Protein AF-A0AAN0J265-F1 (afdb_monomer_lite)

Radius of gyration: 25.92 Å; chains: 1; bounding box: 65×31×53 Å

Sequence (120 aa):
MATSAWNEHSVPGQGIPNERMLRATHVAPIDPNILPETEVAVQQMESLGSHLTRFSPFGQDPLEGHGHFCRQRDEQFEARFPNYDDFFHSVANSDFTLFRQGLLYTIEITRHLELQLNNT

Secondary structure (DSSP, 8-state):
-PPPPGGGSPBTTTB-HHHHHHHH--PPPPPGGGSPPHHHHHHHHHHTT----PPP-TT--TTTT-HHHHHHHHHHHHHH---HHHHHHHHHTT--HHHHHHHHHHHHHHHHHHHHHTT-

pLDDT: mean 89.52, std 9.41, range [42.75, 98.12]

Foldseek 3Di:
DDDDDPQQDQDPPHGRNVVVCVVPPPDDDDDPV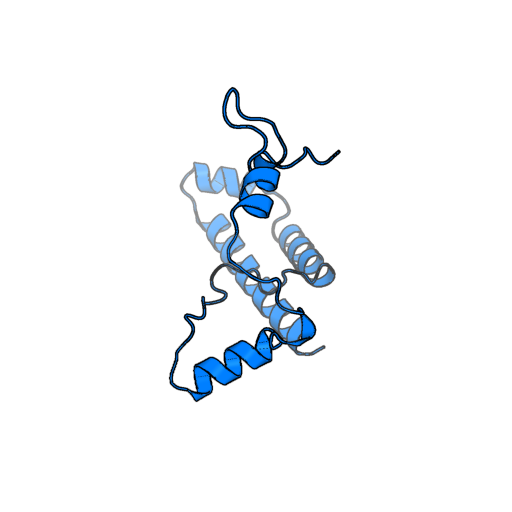VDDDPVVVQVVCVVVVHDDDDDDCVPPQLCPPVVVLVVVLVVVLCVVPVDPVVCVVCVVVVNCPVVVVSVVSSVVSSVVSSVVVVVD

Structure (mmCIF, N/CA/C/O backbone):
data_AF-A0AAN0J265-F1
#
_entry.id   AF-A0AAN0J265-F1
#
loop_
_atom_site.group_PDB
_atom_site.id
_atom_site.type_symbol
_atom_site.label_atom_id
_atom_site.label_alt_id
_atom_site.label_comp_id
_atom_site.label_asym_id
_atom_site.label_entity_id
_atom_site.label_seq_id
_atom_site.pdbx_PDB_ins_code
_atom_site.Cartn_x
_atom_site.Cartn_y
_atom_site.Cartn_z
_atom_site.occupancy
_atom_site.B_iso_or_equiv
_atom_site.auth_seq_id
_atom_site.auth_comp_id
_atom_site.auth_asym_id
_atom_site.auth_atom_id
_atom_site.pdbx_PDB_model_num
ATOM 1 N N . MET A 1 1 ? -26.293 15.003 -5.722 1.00 42.75 1 MET A N 1
ATOM 2 C CA . MET A 1 1 ? -27.631 14.715 -5.162 1.00 42.75 1 MET A CA 1
ATOM 3 C C . MET A 1 1 ? -27.681 13.229 -4.863 1.00 42.75 1 MET A C 1
ATOM 5 O O . MET A 1 1 ? -27.505 12.455 -5.793 1.00 42.75 1 MET A O 1
ATOM 9 N N . ALA A 1 2 ? -27.801 12.837 -3.595 1.00 52.84 2 ALA A N 1
ATOM 10 C CA . ALA A 1 2 ? -27.962 11.431 -3.230 1.00 52.84 2 ALA A CA 1
ATOM 11 C C . ALA A 1 2 ? -29.388 10.993 -3.595 1.00 52.84 2 ALA A C 1
ATOM 13 O O . ALA A 1 2 ? -30.346 11.682 -3.251 1.00 52.84 2 ALA A O 1
ATOM 14 N N . THR A 1 3 ? -29.528 9.901 -4.342 1.00 57.88 3 THR A N 1
ATOM 15 C CA . THR A 1 3 ? -30.828 9.276 -4.609 1.00 57.88 3 THR A CA 1
ATOM 16 C C . THR A 1 3 ? -31.368 8.668 -3.320 1.00 57.88 3 THR A C 1
ATOM 18 O O . THR A 1 3 ? -30.621 7.989 -2.612 1.00 57.88 3 THR A O 1
ATOM 21 N N . SER A 1 4 ? -32.646 8.901 -3.024 1.00 74.44 4 SER A N 1
ATOM 22 C CA . SER A 1 4 ? -33.359 8.278 -1.904 1.00 74.44 4 SER A CA 1
ATOM 23 C C . SER A 1 4 ? -33.243 6.753 -1.965 1.00 74.44 4 SER A C 1
ATOM 25 O O . SER A 1 4 ? -33.206 6.155 -3.047 1.00 74.44 4 SER A O 1
ATOM 27 N N . ALA A 1 5 ? -33.166 6.109 -0.799 1.00 80.56 5 ALA A N 1
ATOM 28 C CA . ALA A 1 5 ? -33.044 4.660 -0.721 1.00 80.56 5 ALA A CA 1
ATOM 29 C C . ALA A 1 5 ? -34.259 3.975 -1.372 1.00 80.56 5 ALA A C 1
ATOM 31 O O . ALA A 1 5 ? -35.390 4.455 -1.292 1.00 80.56 5 ALA A O 1
ATOM 32 N N . TRP A 1 6 ? -34.056 2.811 -1.993 1.00 85.12 6 TRP A N 1
ATOM 33 C CA . TRP A 1 6 ? -35.131 2.064 -2.665 1.00 85.12 6 TRP A CA 1
ATOM 34 C C . TRP A 1 6 ? -36.344 1.810 -1.744 1.00 85.12 6 TRP A C 1
ATOM 36 O O . TRP A 1 6 ? -37.485 1.949 -2.177 1.00 85.12 6 TRP A O 1
ATOM 46 N N . ASN A 1 7 ? -36.101 1.575 -0.449 1.00 89.00 7 ASN A N 1
ATOM 47 C CA . ASN A 1 7 ? -37.129 1.332 0.574 1.00 89.00 7 ASN A CA 1
ATOM 48 C C . ASN A 1 7 ? -38.038 2.535 0.894 1.00 89.00 7 ASN A C 1
ATOM 50 O O . ASN A 1 7 ? -39.036 2.374 1.601 1.00 89.00 7 ASN A O 1
ATOM 54 N N . GLU A 1 8 ? -37.702 3.728 0.405 1.00 91.31 8 GLU A N 1
ATOM 55 C CA . GLU A 1 8 ? -38.525 4.937 0.541 1.00 91.31 8 GLU A CA 1
ATOM 56 C C . GLU A 1 8 ? -39.572 5.060 -0.574 1.00 91.31 8 GLU A C 1
ATOM 58 O O . GLU A 1 8 ? -40.461 5.905 -0.505 1.00 91.31 8 GLU A O 1
ATOM 63 N N . HIS A 1 9 ? -39.504 4.200 -1.593 1.00 90.00 9 HIS A N 1
ATOM 64 C CA . HIS A 1 9 ? -40.399 4.246 -2.740 1.00 90.00 9 HIS A CA 1
ATOM 65 C C . HIS A 1 9 ? -41.571 3.274 -2.577 1.00 90.00 9 HIS A C 1
ATOM 67 O O . HIS A 1 9 ? -41.444 2.183 -2.021 1.00 90.00 9 HIS A O 1
ATOM 73 N N . SER A 1 10 ? -42.738 3.673 -3.084 1.00 91.00 10 SER A N 1
ATOM 74 C CA . SER A 1 10 ? -43.950 2.856 -3.016 1.00 91.00 10 SER A CA 1
ATOM 75 C C . SER A 1 10 ? -43.865 1.654 -3.955 1.00 91.00 10 SER A C 1
ATOM 77 O O . SER A 1 10 ? -43.592 1.801 -5.147 1.00 91.00 10 SER A O 1
ATOM 79 N N . VAL A 1 11 ? -44.155 0.466 -3.426 1.00 89.25 11 VAL A N 1
ATOM 80 C CA . VAL A 1 11 ? -44.305 -0.763 -4.208 1.00 89.25 11 VAL A CA 1
ATOM 81 C C . VAL A 1 11 ? -45.790 -0.938 -4.569 1.00 89.25 11 VAL A C 1
ATOM 83 O O . VAL A 1 11 ? -46.638 -0.922 -3.666 1.00 89.25 11 VAL A O 1
ATOM 86 N N . PRO A 1 12 ? -46.148 -1.119 -5.858 1.00 92.31 12 PRO A N 1
ATOM 87 C CA . PRO A 1 12 ? -47.539 -1.250 -6.292 1.00 92.31 12 PRO A CA 1
ATOM 88 C C . PRO A 1 12 ? -48.312 -2.319 -5.510 1.00 92.31 12 PRO A C 1
ATOM 90 O O . PRO A 1 12 ? -47.866 -3.456 -5.374 1.00 92.31 12 PRO A O 1
ATOM 93 N N . GLY A 1 13 ? -49.472 -1.941 -4.967 1.00 90.06 13 GLY A N 1
ATOM 94 C CA . GLY A 1 13 ? -50.330 -2.833 -4.175 1.00 90.06 13 GLY A CA 1
ATOM 95 C C . GLY A 1 13 ? -49.775 -3.234 -2.802 1.00 90.06 13 GLY A C 1
ATOM 96 O O . GLY A 1 13 ? -50.425 -3.991 -2.089 1.00 90.06 13 GLY A O 1
ATOM 97 N N . GLN A 1 14 ? -48.593 -2.746 -2.420 1.00 87.94 14 GLN A N 1
ATOM 98 C CA . GLN A 1 14 ? -47.916 -3.095 -1.170 1.00 87.94 14 GLN A CA 1
ATOM 99 C C . GLN A 1 14 ? -47.639 -1.861 -0.296 1.00 87.94 14 GLN A C 1
ATOM 101 O O . GLN A 1 14 ? -47.642 -1.991 0.924 1.00 87.94 14 GLN A O 1
ATOM 106 N N . GLY A 1 15 ? -47.458 -0.672 -0.884 1.00 91.06 15 GLY A N 1
ATOM 107 C CA . GLY A 1 15 ? -47.125 0.570 -0.173 1.00 91.06 15 GLY A CA 1
ATOM 108 C C . GLY A 1 15 ? -45.615 0.768 0.009 1.00 91.06 15 GLY A C 1
ATOM 109 O O . GLY A 1 15 ? -44.819 0.085 -0.634 1.00 91.06 15 GLY A O 1
ATOM 110 N N . ILE A 1 16 ? -45.211 1.70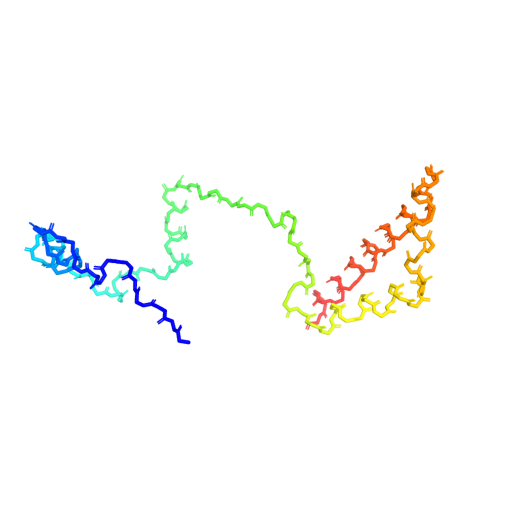7 0.871 1.00 94.75 16 ILE A N 1
ATOM 111 C CA . ILE A 1 16 ? -43.795 2.049 1.100 1.00 94.75 16 ILE A CA 1
ATOM 112 C C . ILE A 1 16 ? -43.176 1.081 2.128 1.00 94.75 16 ILE A C 1
ATOM 114 O O . ILE A 1 16 ? -43.673 1.007 3.258 1.00 94.75 16 ILE A O 1
ATOM 118 N N . PRO A 1 17 ? -42.098 0.346 1.789 1.00 92.19 17 PRO A N 1
ATOM 119 C CA . PRO A 1 17 ? -41.473 -0.635 2.678 1.00 92.19 17 PRO A CA 1
ATOM 120 C C . PRO A 1 17 ? -41.119 -0.099 4.071 1.00 92.19 17 PRO A C 1
ATOM 122 O O . PRO A 1 17 ? -41.494 -0.723 5.066 1.00 92.19 17 PRO A O 1
ATOM 125 N N . ASN A 1 18 ? -40.484 1.074 4.165 1.00 89.94 18 ASN A N 1
ATOM 126 C CA . ASN A 1 18 ? -40.127 1.675 5.456 1.00 89.94 18 ASN A CA 1
ATOM 127 C C . ASN A 1 18 ? -41.359 1.964 6.332 1.00 89.94 18 ASN A C 1
ATOM 129 O O . ASN A 1 18 ? -41.357 1.666 7.524 1.00 89.94 18 ASN A O 1
ATOM 133 N N . GLU A 1 19 ? -42.454 2.465 5.755 1.00 91.25 19 GLU A N 1
ATOM 134 C CA . GLU A 1 19 ? -43.689 2.716 6.510 1.00 91.25 19 GLU A CA 1
ATOM 135 C C . GLU A 1 19 ? -44.361 1.428 6.988 1.00 91.25 19 GLU A C 1
ATOM 137 O O . GLU A 1 19 ? -45.034 1.409 8.019 1.00 91.25 19 GLU A O 1
ATOM 142 N N . ARG A 1 20 ? -44.250 0.345 6.214 1.00 89.06 20 ARG A N 1
ATOM 143 C CA . ARG A 1 20 ? -44.775 -0.963 6.622 1.00 89.06 20 ARG A CA 1
ATOM 144 C C . ARG A 1 20 ? -43.949 -1.552 7.750 1.00 89.06 20 ARG A C 1
ATOM 146 O O . ARG A 1 20 ? -44.531 -2.047 8.707 1.00 89.06 20 ARG A O 1
ATOM 153 N N . MET A 1 21 ? -42.622 -1.462 7.651 1.00 86.69 21 MET A N 1
ATOM 154 C CA . MET A 1 21 ? -41.709 -1.861 8.718 1.00 86.69 21 MET A CA 1
ATOM 155 C C . MET A 1 21 ? -42.045 -1.111 10.009 1.00 86.69 21 MET A C 1
ATOM 157 O O . MET A 1 21 ? -42.244 -1.752 11.030 1.00 86.69 21 MET A O 1
ATOM 161 N N . LEU A 1 22 ? -42.206 0.215 9.968 1.00 84.00 22 LEU A N 1
ATOM 162 C CA . LEU A 1 22 ? -42.564 1.006 11.153 1.00 84.00 22 LEU A CA 1
ATOM 163 C C . LEU A 1 22 ? -43.914 0.605 11.769 1.00 84.00 22 LEU A C 1
ATOM 165 O O . LEU A 1 22 ? -44.078 0.678 12.981 1.00 84.00 22 LEU A O 1
ATOM 169 N N . ARG A 1 23 ? -44.878 0.166 10.951 1.00 84.88 23 ARG A N 1
ATOM 170 C CA . ARG A 1 23 ? -46.204 -0.276 11.417 1.00 84.88 23 ARG A CA 1
ATOM 171 C C . ARG A 1 23 ? -46.236 -1.710 11.948 1.00 84.88 23 ARG A C 1
ATOM 173 O O . ARG A 1 23 ? -47.099 -2.020 12.761 1.00 84.88 23 ARG A O 1
ATOM 180 N N . ALA A 1 24 ? -45.356 -2.579 11.455 1.00 84.00 24 ALA A N 1
ATOM 181 C CA . ALA A 1 24 ? -45.347 -4.011 11.764 1.00 84.00 24 ALA A CA 1
ATOM 182 C C . ALA A 1 24 ? -44.156 -4.445 12.633 1.00 84.00 24 ALA A C 1
ATOM 184 O O . ALA A 1 24 ? -44.063 -5.611 13.012 1.00 84.00 24 ALA A O 1
ATOM 185 N N . THR A 1 25 ? -43.225 -3.539 12.930 1.00 79.69 25 THR A N 1
ATOM 186 C CA . THR A 1 25 ? -42.089 -3.842 13.794 1.00 79.69 25 THR A CA 1
ATOM 187 C C . THR A 1 25 ? -42.573 -4.052 15.224 1.00 79.69 25 THR A C 1
ATOM 189 O O . THR A 1 25 ? -43.232 -3.202 15.817 1.00 79.69 25 THR A O 1
ATOM 192 N N . HIS A 1 26 ? -42.227 -5.204 15.789 1.00 79.75 26 HIS A N 1
ATOM 193 C CA . HIS A 1 26 ? -42.398 -5.498 17.213 1.00 79.75 26 HIS A CA 1
ATOM 194 C C . HIS A 1 26 ? -41.120 -5.194 18.008 1.00 79.75 26 HIS A C 1
ATOM 196 O O . HIS A 1 26 ? -40.932 -5.701 19.112 1.00 79.75 26 HIS A O 1
ATOM 202 N N . VAL A 1 27 ? -40.221 -4.392 17.434 1.00 75.88 27 VAL A N 1
ATOM 203 C CA . VAL A 1 27 ? -38.940 -4.025 18.034 1.00 75.88 27 VAL A CA 1
ATOM 204 C C . VAL A 1 27 ? -39.058 -2.616 18.605 1.00 75.88 27 VAL A C 1
ATOM 206 O O . VAL A 1 27 ? -39.429 -1.684 17.891 1.00 75.88 27 VAL A O 1
ATOM 209 N N . ALA A 1 28 ? -38.749 -2.455 19.890 1.00 78.38 28 ALA A N 1
ATOM 210 C CA . ALA A 1 28 ? -38.643 -1.139 20.507 1.00 78.38 28 ALA A CA 1
ATOM 211 C C . ALA A 1 28 ? -37.295 -0.497 20.127 1.00 78.38 28 ALA A C 1
ATOM 213 O O . ALA A 1 28 ? -36.278 -1.198 20.136 1.00 78.38 28 ALA A O 1
ATOM 214 N N . PRO A 1 29 ? -37.252 0.808 19.807 1.00 72.81 29 PRO A N 1
ATOM 215 C CA . PRO A 1 29 ? -35.985 1.508 19.655 1.00 72.81 29 PRO A CA 1
ATOM 216 C C . PRO A 1 29 ? -35.218 1.454 20.980 1.00 72.81 29 PRO A C 1
ATOM 218 O O . PRO A 1 29 ? -35.780 1.710 22.045 1.00 72.81 29 PRO A O 1
ATOM 221 N N . ILE A 1 30 ? -33.939 1.097 20.905 1.00 79.94 30 ILE A N 1
ATOM 222 C CA . ILE A 1 30 ? -33.024 1.121 22.047 1.00 79.94 30 ILE A CA 1
ATOM 223 C C . ILE A 1 30 ? -32.334 2.484 22.037 1.00 79.94 30 ILE A C 1
ATOM 225 O O . ILE A 1 30 ? -31.956 2.976 20.972 1.00 79.94 30 ILE A O 1
ATOM 229 N N . ASP A 1 31 ? -32.195 3.104 23.208 1.00 82.62 31 ASP A N 1
ATOM 230 C CA . ASP A 1 31 ? -31.387 4.314 23.349 1.00 82.62 31 ASP A CA 1
ATOM 231 C C . ASP A 1 31 ? -29.939 3.988 22.935 1.00 82.62 31 ASP A C 1
ATOM 233 O O . ASP A 1 31 ? -29.352 3.061 23.501 1.00 82.62 31 ASP A O 1
ATOM 237 N N . PRO A 1 32 ? -29.351 4.710 21.963 1.00 75.88 32 PRO A N 1
ATOM 238 C CA . PRO A 1 32 ? -27.975 4.483 21.536 1.00 75.88 32 PRO A CA 1
ATOM 239 C C . PRO A 1 32 ? -26.972 4.493 22.695 1.00 75.88 32 PRO A C 1
ATOM 241 O O . PRO A 1 32 ? -25.998 3.753 22.645 1.00 75.88 32 PRO A O 1
ATOM 244 N N . ASN A 1 33 ? -27.242 5.252 23.764 1.00 83.81 33 ASN A N 1
ATOM 245 C CA . ASN A 1 33 ? -26.384 5.324 24.950 1.00 83.81 33 ASN A CA 1
ATOM 246 C C . ASN A 1 33 ? -26.390 4.039 25.799 1.00 83.81 33 ASN A C 1
ATOM 248 O O . ASN A 1 33 ? -25.576 3.902 26.710 1.00 83.81 33 ASN A O 1
ATOM 252 N N . ILE A 1 34 ? -27.323 3.112 25.550 1.00 86.81 34 ILE A N 1
ATOM 253 C CA . ILE A 1 34 ? -27.364 1.796 26.207 1.00 86.81 34 ILE A CA 1
ATOM 254 C C . ILE A 1 34 ? -26.392 0.824 25.528 1.00 86.81 34 ILE A C 1
ATOM 256 O O . ILE A 1 34 ? -25.953 -0.144 26.152 1.00 86.81 34 ILE A O 1
ATOM 260 N N . LEU A 1 35 ? -26.060 1.054 24.255 1.00 84.56 35 LEU A N 1
ATOM 261 C CA . LEU A 1 35 ? -25.118 0.204 23.545 1.00 84.56 35 LEU A CA 1
ATOM 262 C C . LEU A 1 35 ? -23.686 0.563 23.963 1.00 84.56 35 LEU A C 1
ATOM 264 O O . LEU A 1 35 ? -23.342 1.743 24.023 1.00 84.56 35 LEU A O 1
ATOM 268 N N . PRO A 1 36 ? -22.838 -0.435 24.259 1.00 86.19 36 PRO A N 1
ATOM 269 C CA . PRO A 1 36 ? -21.425 -0.178 24.474 1.00 86.19 36 PRO A CA 1
ATOM 270 C C . PRO A 1 36 ? -20.783 0.349 23.188 1.00 86.19 36 PRO A C 1
ATOM 272 O O . PRO A 1 36 ? -21.132 -0.082 22.087 1.00 86.19 36 PRO A O 1
ATOM 275 N N . GLU A 1 37 ? -19.794 1.228 23.346 1.00 87.56 37 GLU A N 1
ATOM 276 C CA . GLU A 1 37 ? -18.881 1.586 22.259 1.00 87.56 37 GLU A CA 1
ATOM 277 C C . GLU A 1 37 ? -18.221 0.331 21.679 1.00 87.56 37 GLU A C 1
ATOM 279 O O . GLU A 1 37 ? -18.046 -0.676 22.377 1.00 87.56 37 GLU A O 1
ATOM 284 N N 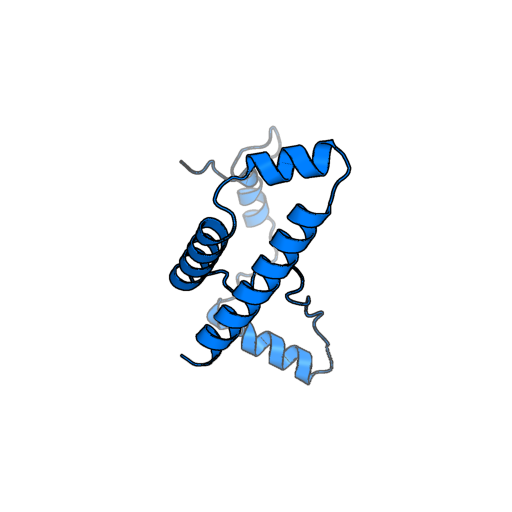. THR A 1 38 ? -17.842 0.390 20.403 1.00 85.31 38 THR A N 1
ATOM 285 C CA . THR A 1 38 ? -17.346 -0.775 19.650 1.00 85.31 38 THR A CA 1
ATOM 286 C C . THR A 1 38 ? -16.209 -1.481 20.387 1.00 85.31 38 THR A C 1
ATOM 288 O O . THR A 1 38 ? -16.228 -2.700 20.548 1.00 85.31 38 THR A O 1
ATOM 291 N N . GLU A 1 39 ? -15.249 -0.723 20.910 1.00 86.56 39 GLU A N 1
ATOM 292 C CA . GLU A 1 39 ? -14.096 -1.234 21.649 1.00 86.56 39 GLU A CA 1
ATOM 293 C C . GLU A 1 39 ? -14.515 -1.951 22.939 1.00 86.56 39 GLU A C 1
ATOM 295 O O . GLU A 1 39 ? -13.971 -3.005 23.275 1.00 86.56 39 GLU A O 1
ATOM 300 N N . VAL A 1 40 ? -15.512 -1.408 23.644 1.00 88.06 40 VAL A N 1
ATOM 301 C CA . VAL A 1 40 ? -16.045 -1.981 24.887 1.00 88.06 40 VAL A CA 1
ATOM 302 C C . VAL A 1 40 ? -16.814 -3.269 24.591 1.00 88.06 40 VAL A C 1
ATOM 304 O O . VAL A 1 40 ? -16.642 -4.262 25.298 1.00 88.06 40 VAL A O 1
ATOM 307 N N . ALA A 1 41 ? -17.613 -3.287 23.522 1.00 89.25 41 ALA A N 1
ATOM 308 C CA . ALA A 1 41 ? -18.348 -4.468 23.077 1.00 89.25 41 ALA A CA 1
ATOM 309 C C . ALA A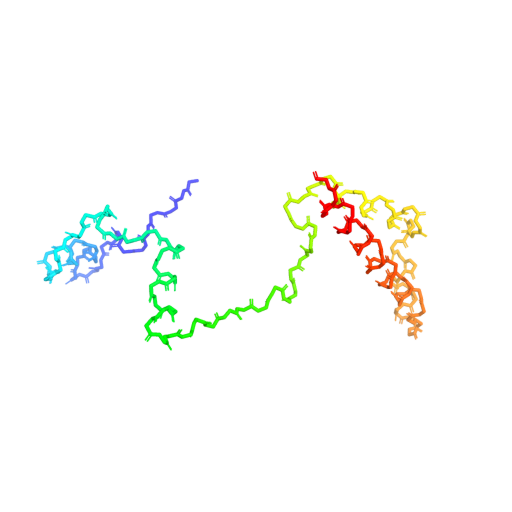 1 41 ? -17.395 -5.614 22.704 1.00 89.25 41 ALA A C 1
ATOM 311 O O . ALA A 1 41 ? -17.577 -6.753 23.137 1.00 89.25 41 ALA A O 1
ATOM 312 N N . VAL A 1 42 ? -16.340 -5.293 21.946 1.00 88.44 42 VAL A N 1
ATOM 313 C CA . VAL A 1 42 ? -15.271 -6.220 21.549 1.00 88.44 42 VAL A CA 1
ATOM 314 C C . VAL A 1 42 ? -14.604 -6.832 22.781 1.00 88.44 42 VAL A C 1
ATOM 316 O O . VAL A 1 42 ? -14.527 -8.056 22.887 1.00 88.44 42 VAL A O 1
ATOM 319 N N . GLN A 1 43 ? -14.191 -6.000 23.743 1.00 89.25 43 GLN A N 1
ATOM 320 C CA . GLN A 1 43 ? -13.562 -6.468 24.982 1.00 89.25 43 GLN A CA 1
ATOM 321 C C . GLN A 1 43 ? -14.489 -7.366 25.805 1.00 89.25 43 GLN A C 1
ATOM 323 O O . GLN A 1 43 ? -14.060 -8.415 26.286 1.00 89.25 43 GLN A O 1
ATOM 328 N N . GLN A 1 44 ? -15.760 -6.985 25.955 1.00 90.38 44 GLN A N 1
ATOM 329 C CA . GLN A 1 44 ? -16.747 -7.792 26.672 1.00 90.38 44 GLN A CA 1
ATOM 330 C C . GLN A 1 44 ? -16.918 -9.169 26.025 1.00 90.38 44 GLN A C 1
ATOM 332 O O . GLN A 1 44 ? -16.819 -10.184 26.715 1.00 90.38 44 GLN A O 1
ATOM 337 N N . MET A 1 45 ? -17.108 -9.227 24.705 1.00 90.38 45 MET A N 1
ATOM 338 C CA . MET A 1 45 ? -17.234 -10.495 23.983 1.00 90.38 45 MET A CA 1
ATOM 339 C C . MET A 1 45 ? -15.993 -11.381 24.150 1.00 90.38 45 MET A C 1
ATOM 341 O O . MET A 1 45 ? -16.133 -12.570 24.449 1.00 90.38 45 MET A O 1
ATOM 345 N N . GLU A 1 46 ? -14.794 -10.809 24.006 1.00 92.88 46 GLU A N 1
ATOM 346 C CA . GLU A 1 46 ? -13.531 -11.541 24.156 1.00 92.88 46 GLU A CA 1
ATOM 347 C C . GLU A 1 46 ? -13.328 -12.056 25.594 1.00 92.88 46 GLU A C 1
ATOM 349 O O . GLU A 1 46 ? -12.971 -13.218 25.792 1.00 92.88 46 GLU A O 1
ATOM 354 N N . SER A 1 47 ? -13.662 -11.256 26.615 1.00 90.62 47 SER A N 1
ATOM 355 C CA . SER A 1 47 ? -13.595 -11.670 28.030 1.00 90.62 47 SER A CA 1
ATOM 356 C C . SER A 1 47 ? -14.533 -12.828 28.392 1.00 90.62 47 SER A C 1
ATOM 358 O O . SER A 1 47 ? -14.246 -13.595 29.309 1.00 90.62 47 SER A O 1
ATOM 360 N N . LEU A 1 48 ? -15.634 -12.988 27.651 1.00 92.25 48 LEU A N 1
ATOM 361 C CA . LEU A 1 48 ? -16.581 -14.096 27.799 1.00 92.25 48 LEU A CA 1
ATOM 362 C C . LEU A 1 48 ? -16.162 -15.342 26.996 1.00 92.25 48 LEU A C 1
ATOM 364 O O . LEU A 1 48 ? -16.921 -16.306 26.905 1.00 92.25 48 LEU A O 1
ATOM 368 N N . GLY A 1 49 ? -14.960 -15.335 26.411 1.00 89.00 49 GLY A N 1
ATOM 369 C CA . GLY A 1 49 ? -14.395 -16.451 25.655 1.00 89.00 49 GLY A CA 1
ATOM 370 C C . GLY A 1 49 ? -14.770 -16.469 24.172 1.00 89.00 49 GLY A C 1
ATOM 371 O O . GLY A 1 49 ? -14.379 -17.397 23.457 1.00 89.00 49 GLY A O 1
ATOM 372 N N . SER A 1 50 ? -15.489 -15.454 23.676 1.00 87.00 50 SER A N 1
ATOM 373 C CA . SER A 1 50 ? -15.687 -15.296 22.231 1.00 87.00 50 SER A CA 1
ATOM 374 C C . SER A 1 50 ? -14.377 -14.874 21.572 1.00 87.00 50 SER A C 1
ATOM 376 O O . SER A 1 50 ? -13.534 -14.243 22.193 1.00 87.00 50 SER A O 1
ATOM 378 N N . HIS A 1 51 ? -14.196 -15.207 20.300 1.00 83.94 51 HIS A N 1
ATOM 379 C CA . HIS A 1 51 ? -13.037 -14.758 19.535 1.00 83.94 51 HIS A CA 1
ATOM 380 C C . HIS A 1 51 ? -13.535 -14.117 18.253 1.00 83.94 51 HIS A C 1
ATOM 382 O O . HIS A 1 51 ? -14.145 -14.776 17.409 1.00 83.94 51 HIS A O 1
ATOM 388 N N . LEU A 1 52 ? -13.301 -12.816 18.116 1.00 82.31 52 LEU A N 1
ATOM 389 C CA . LEU A 1 52 ? -13.611 -12.121 16.879 1.00 82.31 52 LEU A CA 1
ATOM 390 C C . LEU A 1 52 ? -12.586 -12.511 15.818 1.00 82.31 52 LEU A C 1
ATOM 392 O O . LEU A 1 52 ? -11.383 -12.570 16.073 1.00 82.31 52 LEU A O 1
ATOM 396 N N . THR A 1 53 ? -13.067 -12.774 14.604 1.00 81.25 53 THR A N 1
ATOM 397 C CA . THR A 1 53 ? -12.173 -12.979 13.464 1.00 81.25 53 THR A CA 1
ATOM 398 C C . THR A 1 53 ? -11.562 -11.634 13.106 1.00 81.25 53 THR A C 1
ATOM 400 O O . THR A 1 53 ? -12.239 -10.760 12.570 1.00 81.25 53 THR A O 1
ATOM 403 N N . ARG A 1 54 ? -10.281 -11.454 13.427 1.00 74.69 54 ARG A N 1
ATOM 404 C CA . ARG A 1 54 ? -9.517 -10.290 12.983 1.00 74.69 54 ARG A CA 1
ATOM 405 C C . ARG A 1 54 ? -8.973 -10.592 11.597 1.00 74.69 54 ARG A C 1
ATOM 407 O O . ARG A 1 54 ? -8.218 -11.546 11.415 1.00 74.69 54 ARG A O 1
ATOM 414 N N . PHE A 1 55 ? -9.375 -9.794 10.619 1.00 75.94 55 PHE A N 1
ATOM 415 C CA . PHE A 1 55 ? -8.757 -9.850 9.305 1.00 75.94 55 PHE A CA 1
ATOM 416 C C . PHE A 1 55 ? -7.367 -9.233 9.407 1.00 75.94 55 PHE A C 1
ATOM 418 O O . PHE A 1 55 ? -7.187 -8.171 10.001 1.00 75.94 55 PHE A O 1
ATOM 425 N N . SER A 1 56 ? -6.376 -9.938 8.867 1.00 73.19 56 SER A N 1
ATOM 426 C CA . SER A 1 56 ? -5.035 -9.384 8.718 1.00 73.19 56 SER A CA 1
ATOM 427 C C . SER A 1 56 ? -5.120 -8.095 7.893 1.00 73.19 56 SER A C 1
ATOM 429 O O . SER A 1 56 ? -5.868 -8.086 6.912 1.00 73.19 56 SER A O 1
ATOM 431 N N . PRO A 1 57 ? -4.319 -7.056 8.191 1.00 73.38 57 PRO A N 1
ATOM 432 C CA . PRO A 1 57 ? -4.170 -5.895 7.309 1.00 73.38 57 PRO A CA 1
ATOM 433 C C . PRO A 1 57 ? -3.460 -6.251 5.988 1.00 73.38 57 PRO A C 1
ATOM 435 O O . PRO A 1 57 ? -3.026 -5.378 5.247 1.00 73.38 57 PRO A O 1
ATOM 438 N N . PHE A 1 58 ? -3.296 -7.539 5.676 1.00 79.62 58 PHE A N 1
ATOM 439 C CA . PHE A 1 58 ? -2.737 -8.011 4.422 1.00 79.62 58 PHE A CA 1
ATOM 440 C C . PHE A 1 58 ? -3.443 -7.363 3.223 1.00 79.62 58 PHE A C 1
ATOM 442 O O . PHE A 1 58 ? -4.650 -7.509 3.042 1.00 79.62 58 PHE A O 1
ATOM 449 N N . GLY A 1 59 ? -2.661 -6.673 2.392 1.00 82.56 59 GLY A N 1
ATOM 450 C CA . GLY A 1 59 ? -3.152 -5.946 1.222 1.00 82.56 59 GLY A CA 1
ATOM 451 C C . GLY A 1 59 ? -3.496 -4.477 1.478 1.00 82.56 59 GLY A C 1
ATOM 452 O O . GLY A 1 59 ? -3.786 -3.777 0.513 1.00 82.56 59 GLY A O 1
ATOM 453 N N . GLN A 1 60 ? -3.433 -4.000 2.724 1.00 89.12 60 GLN A N 1
ATOM 454 C CA . GLN A 1 60 ? -3.481 -2.568 3.023 1.00 89.12 60 GLN A CA 1
ATOM 455 C C . GLN A 1 60 ? -2.106 -1.940 2.791 1.00 89.12 60 GLN A C 1
ATOM 457 O O . GLN A 1 60 ? -1.074 -2.535 3.112 1.00 89.12 60 GLN A O 1
ATOM 462 N N . ASP A 1 61 ? -2.096 -0.742 2.210 1.00 92.31 61 ASP A N 1
ATOM 463 C CA . ASP A 1 61 ? -0.880 0.055 2.073 1.00 92.31 61 ASP A CA 1
ATOM 464 C C . ASP A 1 61 ? -0.536 0.646 3.452 1.00 92.31 61 ASP A C 1
ATOM 466 O O . ASP A 1 61 ? -1.354 1.380 4.007 1.00 92.31 61 ASP A O 1
ATOM 470 N N . PRO A 1 62 ? 0.641 0.358 4.038 1.00 93.06 62 PRO A N 1
ATOM 471 C CA . PRO A 1 62 ? 0.999 0.874 5.361 1.00 93.06 62 PRO A CA 1
ATOM 472 C C . PRO A 1 62 ? 1.117 2.405 5.400 1.00 93.06 62 PRO A C 1
ATOM 474 O O . PRO A 1 62 ? 1.101 2.995 6.478 1.00 93.06 62 PRO A O 1
ATOM 477 N N . LEU A 1 63 ? 1.227 3.062 4.241 1.00 95.38 63 LEU A N 1
ATOM 478 C CA . LEU A 1 63 ? 1.249 4.520 4.132 1.00 95.38 63 LEU A CA 1
ATOM 479 C C . LEU A 1 63 ? -0.148 5.113 3.888 1.00 95.38 63 LEU A C 1
ATOM 481 O O . LEU A 1 63 ? -0.288 6.336 3.821 1.00 95.38 63 LEU A O 1
ATOM 485 N N . GLU A 1 64 ? -1.191 4.283 3.763 1.00 93.62 64 GLU A N 1
ATOM 486 C CA . GLU A 1 64 ? -2.562 4.740 3.533 1.00 93.62 64 GLU A CA 1
ATOM 487 C C . GLU A 1 64 ? -2.991 5.747 4.611 1.00 93.62 64 GLU A C 1
ATOM 489 O O . GLU A 1 64 ? -2.672 5.616 5.792 1.00 93.62 64 GLU A O 1
ATOM 494 N N . GLY A 1 65 ? -3.664 6.821 4.190 1.00 93.44 65 GLY A N 1
ATOM 495 C CA . GLY A 1 65 ? -4.036 7.936 5.069 1.00 93.44 65 GLY A CA 1
ATOM 496 C C . GLY A 1 65 ? -2.909 8.936 5.367 1.00 93.44 65 GLY A C 1
ATOM 497 O O . GLY A 1 65 ? -3.196 10.046 5.814 1.00 93.44 65 GLY A O 1
ATOM 498 N N . HIS A 1 66 ? -1.651 8.626 5.037 1.00 95.94 66 HIS A N 1
ATOM 499 C CA . HIS A 1 66 ? -0.490 9.473 5.320 1.00 95.94 66 HIS A CA 1
ATOM 500 C C . HIS A 1 66 ? 0.054 10.134 4.045 1.00 95.94 66 HIS A C 1
ATOM 502 O O . HIS A 1 66 ? 1.133 9.813 3.546 1.00 95.94 66 HIS A O 1
ATOM 508 N N . GLY A 1 67 ? -0.694 11.110 3.516 1.00 95.94 67 GLY A N 1
ATOM 509 C CA . GLY A 1 67 ? -0.462 11.681 2.179 1.00 95.94 67 GLY A CA 1
ATOM 510 C C . GLY A 1 67 ? 0.942 12.250 1.912 1.00 95.94 67 GLY A C 1
ATOM 511 O O . GLY A 1 67 ? 1.396 12.218 0.770 1.00 95.94 67 GLY A O 1
ATOM 512 N N . HIS A 1 68 ? 1.647 12.732 2.941 1.00 96.25 68 HIS A N 1
ATOM 513 C CA . HIS A 1 68 ? 3.055 13.137 2.826 1.00 96.25 68 HIS A CA 1
ATOM 514 C C . HIS A 1 68 ? 3.957 11.953 2.442 1.00 96.25 68 HIS A C 1
ATOM 516 O O . HIS A 1 68 ? 4.717 12.045 1.481 1.00 96.25 68 HIS A O 1
ATOM 522 N N . PHE A 1 69 ? 3.837 10.832 3.158 1.00 97.38 69 PHE A N 1
ATOM 523 C CA . PHE A 1 69 ? 4.653 9.644 2.920 1.00 97.38 69 PHE A CA 1
ATOM 524 C C . PHE A 1 69 ? 4.291 8.962 1.596 1.00 97.38 69 PHE A C 1
ATOM 526 O O . PHE A 1 69 ? 5.192 8.521 0.886 1.00 97.38 69 PHE A O 1
ATOM 533 N N . CYS A 1 70 ? 3.011 8.955 1.201 1.00 97.31 70 CYS A N 1
ATOM 534 C CA . CYS A 1 70 ? 2.613 8.485 -0.132 1.00 97.31 70 CYS A CA 1
ATOM 535 C C . CYS A 1 70 ? 3.317 9.277 -1.239 1.00 97.31 70 CYS A C 1
ATOM 537 O O . CYS A 1 70 ? 3.940 8.690 -2.118 1.00 97.31 70 CYS A O 1
ATOM 539 N N . ARG A 1 71 ? 3.288 10.613 -1.159 1.00 97.69 71 ARG A N 1
ATOM 540 C CA . ARG A 1 71 ? 3.943 11.469 -2.154 1.00 97.69 71 ARG A CA 1
ATOM 541 C C . ARG A 1 71 ? 5.452 11.248 -2.187 1.00 97.69 71 ARG A C 1
ATOM 543 O O . ARG A 1 71 ? 6.028 11.128 -3.259 1.00 97.69 71 ARG A O 1
ATOM 550 N N . GLN A 1 72 ? 6.077 11.142 -1.019 1.00 97.75 72 GLN A N 1
ATOM 551 C CA . GLN A 1 72 ? 7.511 10.899 -0.912 1.00 97.75 72 GLN A CA 1
ATOM 552 C C . GLN A 1 72 ? 7.921 9.549 -1.528 1.00 97.75 72 GLN A C 1
ATOM 554 O O . GLN A 1 72 ? 9.000 9.449 -2.115 1.00 97.75 72 GLN A O 1
ATOM 559 N N . ARG A 1 73 ? 7.082 8.509 -1.414 1.00 97.69 73 ARG A N 1
ATOM 560 C CA . ARG A 1 73 ? 7.297 7.228 -2.103 1.00 97.69 73 ARG A CA 1
ATOM 561 C C . ARG A 1 73 ? 7.258 7.409 -3.616 1.00 97.69 73 ARG A C 1
ATOM 563 O O . ARG A 1 73 ? 8.156 6.922 -4.301 1.00 97.69 73 ARG A O 1
ATOM 570 N N . ASP A 1 74 ? 6.231 8.089 -4.112 1.00 96.62 74 ASP A N 1
ATOM 571 C CA . ASP A 1 74 ? 5.999 8.260 -5.545 1.00 96.62 74 ASP A CA 1
ATOM 572 C C . ASP A 1 74 ? 7.127 9.100 -6.179 1.00 96.62 74 ASP A C 1
ATOM 574 O O . ASP A 1 74 ? 7.714 8.686 -7.175 1.00 96.62 74 ASP A O 1
ATOM 578 N N . GLU A 1 75 ? 7.545 10.192 -5.528 1.00 97.62 75 GLU A N 1
ATOM 579 C CA . GLU A 1 75 ? 8.680 11.027 -5.955 1.00 97.62 75 GLU A CA 1
ATOM 580 C C . GLU A 1 75 ? 10.001 10.23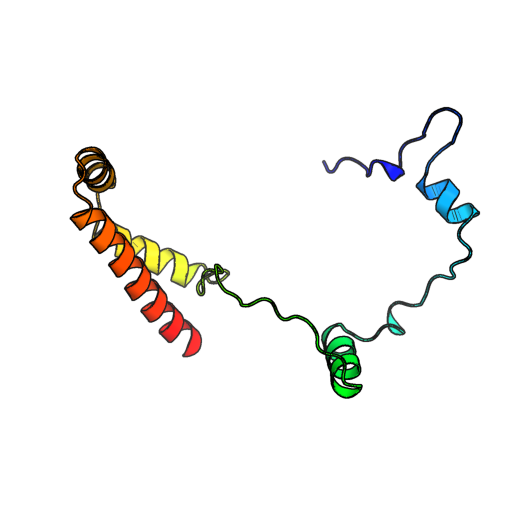9 -6.012 1.00 97.62 75 GLU A C 1
ATOM 582 O O . GLU A 1 75 ? 10.774 10.374 -6.964 1.00 97.62 75 GLU A O 1
ATOM 587 N N . GLN A 1 76 ? 10.276 9.388 -5.016 1.00 97.75 76 GLN A N 1
ATOM 588 C CA . GLN A 1 76 ? 11.475 8.541 -5.027 1.00 97.75 76 GLN A CA 1
ATOM 589 C C . GLN A 1 76 ? 11.419 7.482 -6.130 1.00 97.75 76 GLN A C 1
ATOM 591 O O . GLN A 1 76 ? 12.434 7.209 -6.776 1.00 97.75 76 GLN A O 1
ATOM 596 N N . PHE A 1 77 ? 10.242 6.896 -6.366 1.00 97.44 77 PHE A N 1
ATOM 597 C CA . PHE A 1 77 ? 10.049 5.938 -7.445 1.00 97.44 77 PHE A CA 1
ATOM 598 C C . PHE A 1 77 ? 10.283 6.585 -8.815 1.00 97.44 77 PHE A C 1
ATOM 600 O O . PHE A 1 77 ? 11.085 6.072 -9.596 1.00 97.44 77 PHE A O 1
ATOM 607 N N . GLU A 1 78 ? 9.665 7.738 -9.075 1.00 96.75 78 GLU A N 1
ATOM 608 C CA . GLU A 1 78 ? 9.815 8.493 -10.325 1.00 96.75 78 GLU A CA 1
ATOM 609 C C . GLU A 1 78 ? 11.255 8.965 -10.553 1.00 96.75 78 GLU A C 1
ATOM 611 O O . GLU A 1 78 ? 11.762 8.895 -11.673 1.00 96.75 78 GLU A O 1
ATOM 616 N N . ALA A 1 79 ? 11.965 9.371 -9.496 1.00 97.00 79 ALA A N 1
ATOM 617 C CA . ALA A 1 79 ? 13.375 9.741 -9.597 1.00 97.00 79 ALA A CA 1
ATOM 618 C C . ALA A 1 79 ? 14.263 8.565 -10.046 1.00 97.00 79 ALA A C 1
ATOM 620 O O . ALA A 1 79 ? 15.259 8.766 -10.746 1.00 97.00 79 ALA A O 1
ATOM 621 N N . ARG A 1 80 ? 13.920 7.332 -9.650 1.00 96.38 80 ARG A N 1
ATOM 622 C CA . ARG A 1 80 ? 14.671 6.122 -10.015 1.00 96.38 80 ARG A CA 1
ATOM 623 C C . ARG A 1 80 ? 14.253 5.548 -11.367 1.00 96.38 80 ARG A C 1
ATOM 625 O O . ARG A 1 80 ? 15.111 5.004 -12.071 1.00 96.38 80 ARG A O 1
ATOM 632 N N . PHE A 1 81 ? 12.968 5.652 -11.693 1.00 96.25 81 PHE A N 1
ATOM 633 C CA . PHE A 1 81 ? 12.336 5.098 -12.884 1.00 96.25 81 PHE A CA 1
ATOM 634 C C . PHE A 1 81 ? 11.442 6.151 -13.567 1.00 96.25 81 PHE A C 1
ATOM 636 O O . PHE A 1 81 ? 10.218 6.097 -13.457 1.00 96.25 81 PHE A O 1
ATOM 643 N N . PRO A 1 82 ? 12.037 7.110 -14.295 1.00 94.12 82 PRO A N 1
ATOM 644 C CA . PRO A 1 82 ? 11.305 8.256 -14.838 1.00 94.12 82 PRO A CA 1
ATOM 645 C C . PRO A 1 82 ? 10.412 7.918 -16.039 1.00 94.12 82 PRO A C 1
ATOM 647 O O . PRO A 1 82 ? 9.579 8.734 -16.424 1.00 94.12 82 PRO A O 1
ATOM 650 N N . ASN A 1 83 ? 10.595 6.749 -16.662 1.00 94.06 83 ASN A N 1
ATOM 651 C CA . ASN A 1 83 ? 9.864 6.351 -17.858 1.00 94.06 83 ASN A CA 1
ATOM 652 C C . ASN A 1 83 ? 9.154 5.004 -17.667 1.00 94.06 83 ASN A C 1
ATOM 654 O O . ASN A 1 83 ? 9.789 3.952 -17.574 1.00 94.06 83 ASN A O 1
ATOM 658 N N . TYR A 1 84 ? 7.823 5.036 -17.660 1.00 90.88 84 TYR A N 1
ATOM 659 C CA . TYR A 1 84 ? 7.003 3.832 -17.540 1.00 90.88 84 TYR A CA 1
ATOM 660 C C . TYR A 1 84 ? 6.956 2.999 -18.829 1.00 90.88 84 TYR A C 1
ATOM 662 O O . TYR A 1 84 ? 6.720 1.789 -18.757 1.00 90.88 84 TYR A O 1
ATOM 670 N N . ASP A 1 85 ? 7.244 3.595 -19.990 1.00 96.19 85 ASP A N 1
ATOM 671 C CA . ASP A 1 85 ? 7.260 2.870 -21.265 1.00 96.19 85 ASP A CA 1
ATOM 672 C C . ASP A 1 85 ? 8.343 1.784 -21.281 1.00 96.19 85 ASP A C 1
ATOM 674 O O . ASP A 1 85 ? 8.148 0.725 -21.880 1.00 96.19 85 ASP A O 1
ATOM 678 N N . ASP A 1 86 ? 9.448 1.992 -20.557 1.00 94.44 86 ASP A N 1
ATOM 679 C CA . ASP A 1 86 ? 10.540 1.022 -20.454 1.00 94.44 86 ASP A CA 1
ATOM 680 C C . ASP A 1 86 ? 10.078 -0.265 -19.754 1.00 94.44 86 ASP A C 1
ATOM 682 O O . ASP A 1 86 ? 10.421 -1.371 -20.180 1.00 94.44 86 ASP A O 1
ATOM 686 N N . PHE A 1 87 ? 9.239 -0.143 -18.716 1.00 94.81 87 PHE A N 1
ATOM 687 C CA . PHE A 1 87 ? 8.629 -1.302 -18.061 1.00 94.81 87 PHE A CA 1
ATOM 688 C C . PHE A 1 87 ? 7.719 -2.056 -19.019 1.00 94.81 87 PHE A C 1
ATOM 690 O O . PHE A 1 87 ? 7.824 -3.278 -19.126 1.00 94.81 87 PHE A O 1
ATOM 697 N N . PHE A 1 88 ? 6.835 -1.337 -19.715 1.00 95.19 88 PHE A N 1
ATOM 698 C CA . PHE A 1 88 ? 5.891 -1.955 -20.638 1.00 95.19 88 PHE A CA 1
ATOM 699 C C . PHE A 1 88 ? 6.622 -2.671 -21.774 1.00 95.19 88 PHE A C 1
ATOM 701 O O . PHE A 1 88 ? 6.327 -3.827 -22.069 1.00 95.19 88 PHE A O 1
ATOM 708 N N . HIS A 1 89 ? 7.618 -2.013 -22.367 1.00 96.69 89 HIS A N 1
ATOM 709 C CA . HIS A 1 89 ? 8.428 -2.577 -23.436 1.00 96.69 89 HIS A CA 1
ATOM 710 C C . HIS A 1 89 ? 9.196 -3.824 -22.979 1.00 96.69 89 HIS A C 1
ATOM 712 O O . HIS A 1 89 ? 9.174 -4.838 -23.674 1.00 96.69 89 HIS A O 1
ATOM 718 N N . SER A 1 90 ? 9.843 -3.777 -21.810 1.00 96.31 90 SER A N 1
ATOM 719 C CA . SER A 1 90 ? 10.583 -4.912 -21.240 1.00 96.31 90 SER A CA 1
ATOM 720 C C . SER A 1 90 ? 9.646 -6.110 -21.018 1.00 96.31 90 SER A C 1
ATOM 722 O O . SER A 1 90 ? 9.870 -7.189 -21.573 1.00 96.31 90 SER A O 1
ATOM 724 N N . VAL A 1 91 ? 8.511 -5.885 -20.344 1.00 96.69 91 VAL A N 1
ATOM 725 C CA . VAL A 1 91 ? 7.516 -6.927 -20.041 1.00 96.69 91 VAL A CA 1
ATOM 726 C C . VAL A 1 91 ? 6.894 -7.517 -21.309 1.00 96.69 91 VAL A C 1
ATOM 728 O O . VAL A 1 91 ? 6.767 -8.737 -21.417 1.00 96.69 91 VAL A O 1
ATOM 731 N N . ALA A 1 92 ? 6.540 -6.683 -22.293 1.00 97.38 92 ALA A N 1
ATOM 732 C CA . ALA A 1 92 ? 5.978 -7.137 -23.566 1.00 97.38 92 ALA A CA 1
ATOM 733 C C . ALA A 1 92 ? 6.947 -8.041 -24.348 1.00 97.38 92 ALA A C 1
ATOM 735 O O . ALA A 1 92 ? 6.514 -8.937 -25.071 1.00 97.38 92 ALA A O 1
ATOM 736 N N . ASN A 1 93 ? 8.255 -7.850 -24.157 1.00 97.44 93 ASN A N 1
ATOM 737 C CA . ASN A 1 93 ? 9.308 -8.675 -24.745 1.00 97.44 93 ASN A CA 1
ATOM 738 C C . ASN A 1 93 ? 9.770 -9.822 -23.827 1.00 97.44 93 ASN A C 1
ATOM 740 O O . ASN A 1 93 ? 10.814 -10.424 -24.071 1.00 97.44 93 ASN A O 1
ATOM 744 N N . SER A 1 94 ? 8.984 -10.168 -22.799 1.00 97.19 94 SER A N 1
ATOM 745 C CA . SER A 1 94 ? 9.284 -11.234 -21.826 1.00 97.19 94 SER A CA 1
ATOM 746 C C . SER A 1 94 ? 10.567 -11.024 -21.010 1.00 97.19 94 SER A C 1
ATOM 748 O O . SER A 1 94 ? 11.090 -11.976 -20.427 1.00 97.19 94 SER A O 1
ATOM 750 N N . ASP A 1 95 ? 11.060 -9.788 -20.926 1.00 97.75 95 ASP A N 1
ATOM 751 C CA . ASP A 1 95 ? 12.064 -9.396 -19.946 1.00 97.75 95 ASP A CA 1
ATOM 752 C C . ASP A 1 95 ? 11.358 -8.806 -18.720 1.00 97.75 95 ASP A C 1
ATOM 754 O O . ASP A 1 95 ? 10.683 -7.784 -18.773 1.00 97.75 95 ASP A O 1
ATOM 758 N N . PHE A 1 96 ? 11.487 -9.479 -17.581 1.00 96.88 96 PHE A N 1
ATOM 759 C CA . PHE A 1 96 ? 10.855 -9.053 -16.330 1.00 96.88 96 PHE A CA 1
ATOM 760 C C . PHE A 1 96 ? 11.849 -8.403 -15.370 1.00 96.88 96 PHE A C 1
ATOM 762 O O . PHE A 1 96 ? 11.505 -8.113 -14.223 1.00 96.88 96 PHE A O 1
ATOM 769 N N . THR A 1 97 ? 13.091 -8.191 -15.807 1.00 97.00 97 THR A N 1
ATOM 770 C CA . THR A 1 97 ? 14.172 -7.713 -14.946 1.00 97.00 97 THR A CA 1
ATOM 771 C C . THR A 1 97 ? 13.865 -6.321 -14.412 1.00 97.00 97 THR A C 1
ATOM 773 O O . THR A 1 97 ? 13.908 -6.113 -13.198 1.00 97.00 97 THR A O 1
ATOM 776 N N . LEU A 1 98 ? 13.490 -5.391 -15.297 1.00 96.44 98 LEU A N 1
ATOM 777 C CA . LEU A 1 98 ? 13.172 -4.017 -14.912 1.00 96.44 98 LEU A CA 1
ATOM 778 C C . LEU A 1 98 ? 11.930 -3.967 -14.015 1.00 96.44 98 LEU A C 1
ATOM 780 O O . LEU A 1 98 ? 11.964 -3.354 -12.952 1.00 96.44 98 LEU A O 1
ATOM 784 N N . PHE A 1 99 ? 10.875 -4.705 -14.373 1.00 96.19 99 PHE A N 1
ATOM 785 C CA . PHE A 1 99 ? 9.656 -4.812 -13.567 1.00 96.19 99 PHE A CA 1
ATOM 786 C C . PHE A 1 99 ? 9.917 -5.354 -12.160 1.00 96.19 99 PHE A C 1
ATOM 788 O O . PHE A 1 99 ? 9.461 -4.775 -11.174 1.00 96.19 99 PHE A O 1
ATOM 795 N N . ARG A 1 100 ? 10.722 -6.417 -12.041 1.00 97.38 100 ARG A N 1
ATOM 796 C CA . ARG A 1 100 ? 11.135 -6.961 -10.744 1.00 97.38 100 ARG A CA 1
ATOM 797 C C . ARG A 1 100 ? 11.920 -5.937 -9.926 1.00 97.38 100 ARG A C 1
ATOM 799 O O . ARG A 1 100 ? 11.705 -5.851 -8.720 1.00 97.38 100 ARG A O 1
ATOM 806 N N . GLN A 1 101 ? 12.821 -5.181 -10.552 1.00 97.50 101 GLN A N 1
ATOM 807 C CA . GLN A 1 101 ? 13.574 -4.127 -9.868 1.00 97.50 101 GLN A CA 1
ATOM 808 C C . GLN A 1 101 ? 12.650 -3.019 -9.357 1.00 97.50 101 GLN A C 1
ATOM 810 O O . GLN A 1 101 ? 12.773 -2.636 -8.198 1.00 97.50 101 GLN A O 1
ATOM 815 N N . GLY A 1 102 ? 11.699 -2.563 -10.178 1.00 97.44 102 GLY 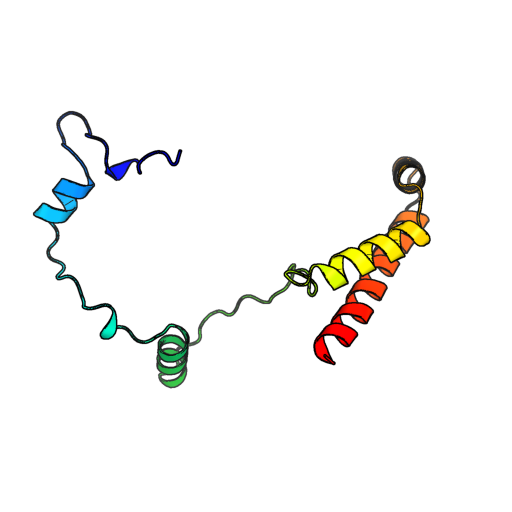A N 1
ATOM 816 C CA . GLY A 1 102 ? 10.695 -1.577 -9.773 1.00 97.44 102 GLY A CA 1
ATOM 817 C C . GLY A 1 102 ? 9.871 -2.055 -8.579 1.00 97.44 102 GLY A C 1
ATOM 818 O O . GLY A 1 102 ? 9.809 -1.369 -7.565 1.00 97.44 102 GLY A O 1
ATOM 819 N N . LEU A 1 103 ? 9.327 -3.273 -8.647 1.00 96.38 103 LEU A N 1
ATOM 820 C CA . LEU A 1 103 ? 8.556 -3.859 -7.545 1.00 96.38 103 LEU A CA 1
ATOM 821 C C . LEU A 1 103 ? 9.354 -3.941 -6.239 1.00 96.38 103 LEU A C 1
ATOM 823 O O . LEU A 1 103 ? 8.854 -3.547 -5.186 1.00 96.38 103 LEU A O 1
ATOM 827 N N . LEU A 1 104 ? 10.587 -4.453 -6.294 1.00 98.00 104 LEU A N 1
ATOM 828 C CA . LEU A 1 104 ? 11.440 -4.552 -5.108 1.00 98.00 104 LEU A CA 1
ATOM 829 C C . LEU A 1 104 ? 11.754 -3.168 -4.534 1.00 98.00 104 LEU A C 1
ATOM 831 O O . LEU A 1 104 ? 11.668 -2.986 -3.323 1.00 98.00 104 LEU A O 1
ATOM 835 N N . TYR A 1 105 ? 12.029 -2.189 -5.395 1.00 98.12 105 TYR A N 1
ATOM 836 C CA . TYR A 1 105 ? 12.304 -0.821 -4.974 1.00 98.12 105 TYR A CA 1
ATOM 837 C C . TYR A 1 105 ? 11.096 -0.167 -4.290 1.00 98.12 105 TYR A C 1
ATOM 839 O O . TYR A 1 105 ? 11.241 0.418 -3.218 1.00 98.12 105 TYR A O 1
ATOM 847 N N . THR A 1 106 ? 9.886 -0.329 -4.837 1.00 96.94 106 THR A N 1
ATOM 848 C CA . THR A 1 106 ? 8.655 0.154 -4.192 1.00 96.94 106 THR A CA 1
ATOM 849 C C . THR A 1 106 ? 8.452 -0.485 -2.820 1.00 96.94 106 THR A C 1
ATOM 851 O O . THR A 1 106 ? 8.111 0.221 -1.870 1.00 96.94 106 THR A O 1
ATOM 854 N N . ILE A 1 107 ? 8.690 -1.796 -2.682 1.00 96.50 107 ILE A N 1
ATOM 855 C CA . ILE A 1 107 ? 8.601 -2.497 -1.389 1.00 96.50 107 ILE A CA 1
ATOM 856 C C . ILE A 1 107 ? 9.608 -1.914 -0.388 1.00 96.50 107 ILE A C 1
ATOM 858 O O . ILE A 1 107 ? 9.259 -1.679 0.769 1.00 96.50 107 ILE A O 1
ATOM 862 N N . GLU A 1 108 ? 10.847 -1.680 -0.816 1.00 97.88 108 GLU A N 1
ATOM 863 C CA . GLU A 1 108 ? 11.916 -1.149 0.034 1.00 97.88 108 GLU A CA 1
ATOM 864 C C . GLU A 1 108 ? 11.630 0.278 0.511 1.00 97.88 108 GLU A C 1
ATOM 866 O O . GLU A 1 108 ? 11.702 0.534 1.715 1.00 97.88 108 GLU A O 1
ATOM 871 N N . ILE A 1 109 ? 11.245 1.188 -0.392 1.00 97.88 109 ILE A N 1
ATOM 872 C CA . ILE A 1 109 ? 10.891 2.563 -0.011 1.00 97.88 109 ILE A CA 1
ATOM 873 C C . ILE A 1 109 ? 9.686 2.559 0.927 1.00 97.88 109 ILE A C 1
ATOM 875 O O . ILE A 1 109 ? 9.716 3.225 1.957 1.00 97.88 109 ILE A O 1
ATOM 879 N N . THR A 1 110 ? 8.647 1.782 0.607 1.00 97.25 110 THR A N 1
ATOM 880 C CA . THR A 1 110 ? 7.429 1.714 1.429 1.00 97.25 110 THR A CA 1
ATOM 881 C C . THR A 1 110 ? 7.759 1.284 2.858 1.00 97.25 110 THR A C 1
ATOM 883 O O . THR A 1 110 ? 7.347 1.953 3.800 1.00 97.25 110 THR A O 1
ATOM 886 N N . ARG A 1 111 ? 8.589 0.245 3.034 1.00 96.00 111 ARG A N 1
ATOM 887 C CA . ARG A 1 111 ? 9.055 -0.190 4.363 1.00 96.00 111 ARG A CA 1
ATOM 888 C C . ARG A 1 111 ? 9.885 0.871 5.077 1.00 96.00 111 ARG A C 1
ATOM 890 O O . ARG A 1 111 ? 9.766 1.035 6.286 1.00 96.00 111 ARG A O 1
ATOM 897 N N . HIS A 1 112 ? 10.753 1.577 4.356 1.00 97.25 112 HIS A N 1
ATOM 898 C CA . HIS A 1 112 ? 11.570 2.624 4.964 1.00 97.25 112 HIS A CA 1
ATOM 899 C C . HIS A 1 112 ? 10.710 3.781 5.483 1.00 97.25 112 HIS A C 1
ATOM 901 O O . HIS A 1 112 ? 10.917 4.247 6.601 1.00 97.25 112 HIS A O 1
ATOM 907 N N . LEU A 1 113 ? 9.728 4.216 4.695 1.00 97.31 113 LEU A N 1
ATOM 908 C CA . LEU A 1 113 ? 8.813 5.292 5.070 1.00 97.31 113 LEU A CA 1
ATOM 909 C C . LEU A 1 113 ? 7.851 4.867 6.185 1.00 97.31 113 LEU A C 1
ATOM 911 O O . LEU A 1 113 ? 7.600 5.654 7.089 1.00 97.31 113 LEU A O 1
ATOM 915 N N . GLU A 1 114 ? 7.381 3.618 6.185 1.00 95.62 114 GLU A N 1
ATOM 916 C CA . GLU A 1 114 ? 6.584 3.053 7.284 1.00 95.62 114 GLU A CA 1
ATOM 917 C C . GLU A 1 114 ? 7.363 3.093 8.609 1.00 95.62 114 GLU A C 1
ATOM 919 O O . GLU A 1 114 ? 6.837 3.505 9.642 1.00 95.62 114 GLU A O 1
ATOM 924 N N . LEU A 1 115 ? 8.650 2.729 8.588 1.00 96.06 115 LEU A N 1
ATOM 925 C CA . LEU A 1 115 ? 9.506 2.843 9.769 1.00 96.06 115 LEU A CA 1
ATOM 926 C C . LEU A 1 115 ? 9.666 4.295 10.229 1.00 96.06 115 LEU A C 1
ATOM 928 O O . LEU A 1 115 ? 9.734 4.539 11.429 1.00 96.06 115 LEU A O 1
ATOM 932 N N . GLN A 1 116 ? 9.744 5.260 9.312 1.00 94.88 116 GLN A N 1
ATOM 933 C CA . GLN A 1 116 ? 9.810 6.678 9.674 1.00 94.88 116 GLN A CA 1
ATOM 934 C C . GLN A 1 116 ? 8.504 7.160 10.309 1.00 94.88 116 GLN A C 1
ATOM 936 O O . GLN A 1 116 ? 8.554 7.811 11.348 1.00 94.88 116 GLN A O 1
ATOM 941 N N . LEU A 1 117 ? 7.361 6.789 9.726 1.00 93.00 117 LEU A N 1
ATOM 942 C CA . LEU A 1 117 ? 6.031 7.100 10.245 1.00 93.00 117 LEU A CA 1
ATOM 943 C C . LEU A 1 117 ? 5.843 6.583 11.679 1.00 93.00 117 LEU A C 1
ATOM 945 O O . LEU A 1 117 ? 5.339 7.300 12.534 1.00 93.00 117 LEU A O 1
ATOM 949 N N . ASN A 1 118 ? 6.303 5.365 11.966 1.00 90.06 118 ASN A N 1
ATOM 950 C CA . ASN A 1 118 ? 6.191 4.768 13.301 1.00 90.06 118 ASN A CA 1
ATOM 951 C C . ASN A 1 118 ? 7.118 5.410 14.357 1.00 90.06 118 ASN A C 1
ATOM 953 O O . ASN A 1 118 ? 7.004 5.088 15.539 1.00 90.06 118 ASN A O 1
ATOM 957 N N . ASN A 1 119 ? 8.051 6.275 13.944 1.00 84.94 119 ASN A N 1
ATOM 958 C CA . ASN A 1 119 ? 9.008 6.964 14.818 1.00 84.94 119 ASN A CA 1
ATOM 959 C C . ASN A 1 119 ? 8.698 8.465 15.006 1.00 84.94 119 ASN A C 1
ATOM 961 O O . ASN A 1 119 ? 9.476 9.159 15.666 1.00 84.94 119 ASN A O 1
ATOM 965 N N . THR A 1 120 ? 7.606 8.964 14.422 1.00 69.56 120 THR A N 1
ATOM 966 C CA . THR A 1 120 ? 7.089 10.337 14.591 1.00 69.56 120 THR A CA 1
ATOM 967 C C . THR A 1 120 ? 5.872 10.362 15.494 1.00 69.56 120 THR A C 1
ATOM 969 O O . THR A 1 120 ? 5.792 11.295 16.323 1.00 69.56 120 THR A O 1
#

Organism: Amphimedon queenslandica (NCBI:txid400682)